Protein AF-A0A7S0YZE6-F1 (afdb_monomer_lite)

Radius of gyration: 25.8 Å; chains: 1; bounding box: 62×30×89 Å

Secondary structure (DSSP, 8-state):
-PPPP---------TTS-TT-S-TTSPP---SS--TTS--TTSHHHHHHHHHHHHHHHHHHT-S-----SS-HHHHHHHHIIIIITTSEEEEEESSHHHHHHHHHHHHTT--SEEEEEE--PPP-

Organism: NCBI:txid464990

InterPro domains:
  IPR015421 Pyridoxal phosphate-dependent transferase, major domain [G3DSA:3.40.640.10] (27-124)
  IPR015424 Pyridoxal phosphate-dependent transferase [SSF53383] (26-114)

Sequence (125 aa):
PTRPSCAFLLSSAMPALLPAGPDVDGLLEYSVVYTDRALNHMSVSFQQVMNDLSASLKRTYKADAVAIIPGSGTYGMEAIARQFATGKHTVVIRNGWFSYRWTQILEQGGIAKSCTVLQARGSPC

Structure (mmCIF, N/CA/C/O backbone):
data_AF-A0A7S0YZE6-F1
#
_entry.id   AF-A0A7S0YZE6-F1
#
loop_
_atom_site.group_PDB
_atom_site.id
_atom_site.type_symbol
_atom_site.label_atom_id
_atom_site.label_alt_id
_atom_site.label_comp_id
_atom_site.label_asym_id
_atom_site.label_entity_id
_atom_site.label_seq_id
_atom_site.pdbx_PDB_ins_code
_atom_site.Cartn_x
_atom_site.Cartn_y
_atom_site.Cartn_z
_atom_site.occupancy
_atom_site.B_iso_or_equiv
_atom_site.auth_seq_id
_atom_site.auth_comp_id
_atom_site.auth_asym_id
_atom_site.auth_atom_id
_atom_site.pdbx_PDB_model_num
ATOM 1 N N . PRO A 1 1 ? 41.828 -2.760 -55.565 1.00 38.41 1 PRO A N 1
ATOM 2 C CA . PRO A 1 1 ? 41.562 -1.352 -55.182 1.00 38.41 1 PRO A CA 1
ATOM 3 C C . PRO A 1 1 ? 40.073 -1.170 -54.861 1.00 38.41 1 PRO A C 1
ATOM 5 O O . PRO A 1 1 ? 39.212 -1.239 -55.731 1.00 38.41 1 PRO A O 1
ATOM 8 N N . THR A 1 2 ? 39.801 -1.114 -53.567 1.00 41.25 2 THR A N 1
ATOM 9 C CA . THR A 1 2 ? 38.520 -1.298 -52.880 1.00 41.25 2 THR A CA 1
ATOM 10 C C . THR A 1 2 ? 37.529 -0.151 -53.109 1.00 41.25 2 THR A C 1
ATOM 12 O O . THR A 1 2 ? 37.889 1.014 -52.960 1.00 41.25 2 THR A O 1
ATOM 15 N N . ARG A 1 3 ? 36.266 -0.487 -53.418 1.00 37.03 3 ARG A N 1
ATOM 16 C CA . ARG A 1 3 ? 35.118 0.439 -53.345 1.00 37.03 3 ARG A CA 1
ATOM 17 C C . ARG A 1 3 ? 35.010 1.004 -51.921 1.00 37.03 3 ARG A C 1
ATOM 19 O O . ARG A 1 3 ? 35.091 0.208 -50.984 1.00 37.03 3 ARG A O 1
ATOM 26 N N . PRO A 1 4 ? 34.784 2.314 -51.724 1.00 42.25 4 PRO A N 1
ATOM 27 C CA . PRO A 1 4 ? 34.469 2.820 -50.401 1.00 42.25 4 PRO A CA 1
ATOM 28 C C . PRO A 1 4 ? 33.086 2.292 -50.010 1.00 42.25 4 PRO A C 1
ATOM 30 O O . PRO A 1 4 ? 32.106 2.441 -50.742 1.00 42.25 4 PRO A O 1
ATOM 33 N N . SER A 1 5 ? 33.049 1.596 -48.878 1.00 40.38 5 SER A N 1
ATOM 34 C CA . SER A 1 5 ? 31.834 1.067 -48.275 1.00 40.38 5 SER A CA 1
ATOM 35 C C . SER A 1 5 ? 30.944 2.236 -47.862 1.00 40.38 5 SER A C 1
ATOM 37 O O . SER A 1 5 ? 31.380 3.126 -47.132 1.00 40.38 5 SER A O 1
ATOM 39 N N . CYS A 1 6 ? 29.701 2.242 -48.338 1.00 39.41 6 CYS A N 1
ATOM 40 C CA . CYS A 1 6 ? 28.658 3.172 -47.920 1.00 39.41 6 CYS A CA 1
ATOM 41 C C . CYS A 1 6 ? 28.188 2.788 -46.503 1.00 39.41 6 CYS A C 1
ATOM 43 O O . CYS A 1 6 ? 27.084 2.294 -46.310 1.00 39.41 6 CYS A O 1
ATOM 45 N N . ALA A 1 7 ? 29.073 2.932 -45.516 1.00 42.62 7 ALA A N 1
ATOM 46 C CA . ALA A 1 7 ? 28.830 2.621 -44.106 1.00 42.62 7 ALA A CA 1
ATOM 47 C C . ALA A 1 7 ? 28.745 3.900 -43.256 1.00 42.62 7 ALA A C 1
ATOM 49 O O . ALA A 1 7 ? 29.118 3.907 -42.089 1.00 42.62 7 ALA A O 1
ATOM 50 N N . PHE A 1 8 ? 28.282 5.002 -43.852 1.00 37.50 8 PHE A N 1
ATOM 51 C CA . PHE A 1 8 ? 28.223 6.315 -43.202 1.00 37.50 8 PHE A CA 1
ATOM 52 C C . PHE A 1 8 ? 26.796 6.866 -43.106 1.00 37.50 8 PHE A C 1
ATOM 54 O O . PHE A 1 8 ? 26.582 8.066 -43.230 1.00 37.50 8 PHE A O 1
ATOM 61 N N . LEU A 1 9 ? 25.797 5.999 -42.916 1.00 44.31 9 LEU A N 1
ATOM 62 C CA . LEU A 1 9 ? 24.399 6.424 -42.776 1.00 44.31 9 LEU A CA 1
ATOM 63 C C . LEU A 1 9 ? 23.641 5.626 -41.713 1.00 44.31 9 LEU A C 1
ATOM 65 O O . LEU A 1 9 ? 22.610 5.044 -42.011 1.00 44.31 9 LEU A O 1
ATOM 69 N N . LEU A 1 10 ? 24.129 5.618 -40.470 1.00 43.66 10 LEU A N 1
ATOM 70 C CA . LEU A 1 10 ? 23.309 5.263 -39.297 1.00 43.66 10 LEU A CA 1
ATOM 71 C C . LEU A 1 10 ? 23.796 5.955 -38.005 1.00 43.66 10 LEU A C 1
ATOM 73 O O . LEU A 1 10 ? 23.604 5.445 -36.912 1.00 43.66 10 LEU A O 1
ATOM 77 N N . SER A 1 11 ? 24.394 7.149 -38.107 1.00 43.16 11 SER A N 1
ATOM 78 C CA . SER A 1 11 ? 24.536 8.057 -36.954 1.00 43.16 11 SER A CA 1
ATOM 79 C C . SER A 1 11 ? 23.497 9.170 -37.054 1.00 43.16 11 SER A C 1
ATOM 81 O O . SER A 1 11 ? 23.797 10.354 -37.154 1.00 43.16 11 SER A O 1
ATOM 83 N N . SER A 1 12 ? 22.234 8.759 -37.102 1.00 45.59 12 SER A N 1
ATOM 84 C CA . SER A 1 12 ? 21.130 9.604 -36.673 1.00 45.59 12 SER A CA 1
ATOM 85 C C . SER A 1 12 ? 20.859 9.185 -35.238 1.00 45.59 12 SER A C 1
ATOM 87 O O . SER A 1 12 ? 19.956 8.388 -34.986 1.00 45.59 12 SER A O 1
ATOM 89 N N . ALA A 1 13 ? 21.677 9.664 -34.299 1.00 47.09 13 ALA A N 1
ATOM 90 C CA . ALA A 1 13 ? 21.276 9.653 -32.904 1.00 47.09 13 ALA A CA 1
ATOM 91 C C . ALA A 1 13 ? 19.931 10.381 -32.851 1.00 47.09 13 ALA A C 1
ATOM 93 O O . ALA A 1 13 ? 19.873 11.589 -33.084 1.00 47.09 13 ALA A O 1
ATOM 94 N N . MET A 1 14 ? 18.842 9.635 -32.645 1.00 44.94 14 MET A N 1
ATOM 95 C CA . MET A 1 14 ? 17.572 10.250 -32.301 1.00 44.94 14 MET A CA 1
ATOM 96 C C . MET A 1 14 ? 17.863 11.110 -31.067 1.00 44.94 14 MET A C 1
ATOM 98 O O . MET A 1 14 ? 18.259 10.538 -30.051 1.00 44.94 14 MET A O 1
ATOM 102 N N . PRO A 1 15 ? 17.731 12.450 -31.122 1.00 48.78 15 PRO A N 1
ATOM 103 C CA . PRO A 1 15 ? 18.244 13.349 -30.077 1.00 48.78 15 PRO A CA 1
ATOM 104 C C . PRO A 1 15 ? 17.528 13.226 -28.720 1.00 48.78 15 PRO A C 1
ATOM 106 O O . PRO A 1 15 ? 17.686 14.084 -27.857 1.00 48.78 15 PRO A O 1
ATOM 109 N N . ALA A 1 16 ? 16.699 12.197 -28.551 1.00 58.16 16 ALA A N 1
ATOM 110 C CA . ALA A 1 16 ? 15.732 12.044 -27.482 1.00 58.16 16 ALA A CA 1
ATOM 111 C C . ALA A 1 16 ? 15.834 10.709 -26.726 1.00 58.16 16 ALA A C 1
ATOM 113 O O . ALA A 1 16 ? 15.072 10.545 -25.784 1.00 58.16 16 ALA A O 1
ATOM 114 N N . LEU A 1 17 ? 16.725 9.782 -27.114 1.00 58.31 17 LEU A N 1
ATOM 115 C CA . LEU A 1 17 ? 16.897 8.503 -26.414 1.00 58.31 17 LEU A CA 1
ATOM 116 C C . LEU A 1 17 ? 18.240 8.449 -25.679 1.00 58.31 17 LEU A C 1
ATOM 118 O O . LEU A 1 17 ? 19.302 8.629 -26.278 1.00 58.31 17 LEU A O 1
ATOM 122 N N . LEU A 1 18 ? 18.185 8.216 -24.370 1.00 66.88 18 LEU A N 1
ATOM 123 C CA . LEU A 1 18 ? 19.342 8.071 -23.501 1.00 66.88 18 LEU A CA 1
ATOM 124 C C . LEU A 1 18 ? 20.206 6.874 -23.943 1.00 66.88 18 LEU A C 1
ATOM 126 O O . LEU A 1 18 ? 19.662 5.803 -24.207 1.00 66.88 18 LEU A O 1
ATOM 130 N N . PRO A 1 19 ? 21.551 7.008 -23.966 1.00 61.59 19 PRO A N 1
ATOM 131 C CA . PRO A 1 19 ? 22.452 5.986 -24.517 1.00 61.59 19 PRO A CA 1
ATOM 132 C C . PRO A 1 19 ? 22.361 4.601 -23.859 1.00 61.59 19 PRO A C 1
ATOM 134 O O . PRO A 1 19 ? 22.744 3.611 -24.471 1.00 61.59 19 PRO A O 1
ATOM 137 N N . ALA A 1 20 ? 21.887 4.535 -22.615 1.00 68.06 20 ALA A N 1
ATOM 138 C CA . ALA A 1 20 ? 21.635 3.301 -21.879 1.00 68.06 20 ALA A CA 1
ATOM 139 C C . ALA A 1 20 ? 20.526 3.571 -20.853 1.00 68.06 20 ALA A C 1
ATOM 141 O O . ALA A 1 20 ? 20.799 3.747 -19.666 1.00 68.06 20 ALA A O 1
ATOM 142 N N . GLY A 1 21 ? 19.286 3.726 -21.331 1.00 76.06 21 GLY A N 1
ATOM 143 C CA . GLY A 1 21 ? 18.107 3.866 -20.471 1.00 76.06 21 GLY A CA 1
ATOM 144 C C . GLY A 1 21 ? 17.978 2.724 -19.440 1.00 76.06 21 GLY A C 1
ATOM 145 O O . GLY A 1 21 ? 18.744 1.762 -19.461 1.00 76.06 21 GLY A O 1
ATOM 146 N N . PRO A 1 22 ? 17.002 2.794 -18.523 1.00 86.50 22 PRO A N 1
ATOM 147 C CA . PRO A 1 22 ? 16.861 1.852 -17.410 1.00 86.50 22 PRO A CA 1
ATOM 148 C C . PRO A 1 22 ? 16.553 0.403 -17.830 1.00 86.50 22 PRO A C 1
ATOM 150 O O . PRO A 1 22 ? 16.601 -0.480 -16.979 1.00 86.50 22 PRO A O 1
ATOM 153 N N . ASP A 1 23 ? 16.242 0.155 -19.105 1.00 88.81 23 ASP A N 1
ATOM 154 C CA . ASP A 1 23 ? 15.994 -1.173 -19.670 1.00 88.81 23 ASP A CA 1
ATOM 155 C C . ASP A 1 23 ? 16.846 -1.371 -20.934 1.00 88.81 23 ASP A C 1
ATOM 157 O O . ASP A 1 23 ? 16.417 -1.069 -22.045 1.00 88.81 23 ASP A O 1
ATOM 161 N N . VAL A 1 24 ? 18.097 -1.809 -20.751 1.00 85.50 24 VAL A N 1
ATOM 162 C CA . VAL A 1 24 ? 19.116 -1.870 -21.822 1.00 85.50 24 VAL A CA 1
ATOM 163 C C . VAL A 1 24 ? 18.732 -2.845 -22.938 1.00 85.50 24 VAL A C 1
ATOM 165 O O . VAL A 1 24 ? 18.951 -2.549 -24.110 1.00 85.50 24 VAL A O 1
ATOM 168 N N . ASP A 1 25 ? 18.119 -3.970 -22.573 1.00 86.38 25 ASP A N 1
ATOM 169 C CA . ASP A 1 25 ? 17.642 -4.999 -23.507 1.00 86.38 25 ASP A CA 1
ATOM 170 C C . ASP A 1 25 ? 16.135 -4.848 -23.816 1.00 86.38 25 ASP A C 1
ATOM 172 O O . ASP A 1 25 ? 15.507 -5.742 -24.390 1.00 86.38 25 ASP A O 1
ATOM 176 N N . GLY A 1 26 ? 15.538 -3.729 -23.392 1.00 86.31 26 GLY A N 1
ATOM 177 C CA . GLY A 1 26 ? 14.115 -3.438 -23.518 1.00 86.31 26 GLY A CA 1
ATOM 178 C C . GLY A 1 26 ? 13.697 -2.956 -24.908 1.00 86.31 26 GLY A C 1
ATOM 179 O O . GLY A 1 26 ? 14.505 -2.679 -25.795 1.00 86.31 26 GLY A O 1
ATOM 180 N N . LEU A 1 27 ? 12.384 -2.832 -25.101 1.00 89.38 27 LEU A N 1
ATOM 181 C CA . LEU A 1 27 ? 11.822 -2.207 -26.300 1.00 89.38 27 LEU A CA 1
ATOM 182 C C . LEU A 1 27 ? 12.032 -0.686 -26.267 1.00 89.38 27 LEU A C 1
ATOM 184 O O . LEU A 1 27 ? 12.115 -0.084 -25.197 1.00 89.38 27 LEU A O 1
ATOM 188 N N . LEU A 1 28 ? 12.047 -0.050 -27.445 1.00 88.56 28 LEU A N 1
ATOM 189 C CA . LEU A 1 28 ? 12.031 1.411 -27.531 1.00 88.56 28 LEU A CA 1
ATOM 190 C C . LEU A 1 28 ? 10.767 1.973 -26.870 1.00 88.56 28 LEU A C 1
ATOM 192 O O . LEU A 1 28 ? 9.650 1.531 -27.151 1.00 88.56 28 LEU A O 1
ATOM 196 N N . GLU A 1 29 ? 10.955 2.975 -26.017 1.00 89.56 29 GLU A N 1
ATOM 197 C CA . GLU A 1 29 ? 9.883 3.526 -25.200 1.00 89.56 29 GLU A CA 1
ATOM 198 C C . GLU A 1 29 ? 9.048 4.550 -25.983 1.00 89.56 29 GLU A C 1
ATOM 200 O O . GLU A 1 29 ? 9.439 5.704 -26.149 1.00 89.56 29 GLU A O 1
ATOM 205 N N . TYR A 1 30 ? 7.879 4.111 -26.453 1.00 89.12 30 TYR A N 1
ATOM 206 C CA . TYR A 1 30 ? 6.861 4.948 -27.104 1.00 89.12 30 TYR A CA 1
ATOM 207 C C . TYR A 1 30 ? 5.506 4.894 -26.379 1.00 89.12 30 TYR A C 1
ATOM 209 O O . TYR A 1 30 ? 4.479 5.269 -26.952 1.00 89.12 30 TYR A O 1
ATOM 217 N N . SER A 1 31 ? 5.459 4.388 -25.140 1.00 92.19 31 SER A N 1
ATOM 218 C CA . SER A 1 31 ? 4.218 4.395 -24.367 1.00 92.19 31 SER A CA 1
ATOM 219 C C . SER A 1 31 ? 3.840 5.810 -23.929 1.00 92.19 31 SER A C 1
ATOM 221 O O . SER A 1 31 ? 4.654 6.727 -23.877 1.00 92.19 31 SER A O 1
ATOM 223 N N . VAL A 1 32 ? 2.568 5.981 -23.569 1.00 94.88 32 VAL A N 1
ATOM 224 C CA . VAL A 1 32 ? 2.043 7.251 -23.042 1.00 94.88 32 VAL A CA 1
ATOM 225 C C . VAL A 1 32 ? 2.299 7.434 -21.542 1.00 94.88 32 VAL A C 1
ATOM 227 O O . VAL A 1 32 ? 1.955 8.473 -20.986 1.00 94.88 32 VAL A O 1
ATOM 230 N N . VAL A 1 33 ? 2.839 6.411 -20.869 1.00 94.75 33 VAL A N 1
ATOM 231 C CA . VAL A 1 33 ? 2.971 6.367 -19.402 1.00 94.75 33 VAL A CA 1
ATOM 232 C C . VAL A 1 33 ? 4.406 6.649 -18.960 1.00 94.75 33 VAL A C 1
ATOM 234 O O . VAL A 1 33 ? 4.610 7.241 -17.901 1.00 94.75 33 VAL A O 1
ATOM 237 N N . TYR A 1 34 ? 5.394 6.249 -19.764 1.00 93.38 34 TYR A N 1
ATOM 238 C CA . TYR A 1 34 ? 6.810 6.383 -19.437 1.00 93.38 34 TYR A CA 1
ATOM 239 C C . TYR A 1 34 ? 7.585 7.141 -20.505 1.00 93.38 34 TYR A C 1
ATOM 241 O O . TYR A 1 34 ? 7.136 7.356 -21.624 1.00 93.38 34 TYR A O 1
ATOM 249 N N . THR A 1 35 ? 8.790 7.534 -20.112 1.00 91.19 35 THR A N 1
ATOM 250 C CA . THR A 1 35 ? 9.857 7.956 -21.016 1.00 91.19 35 THR A CA 1
ATOM 251 C C . THR A 1 35 ? 11.048 7.039 -20.770 1.00 91.19 35 THR A C 1
ATOM 253 O O . 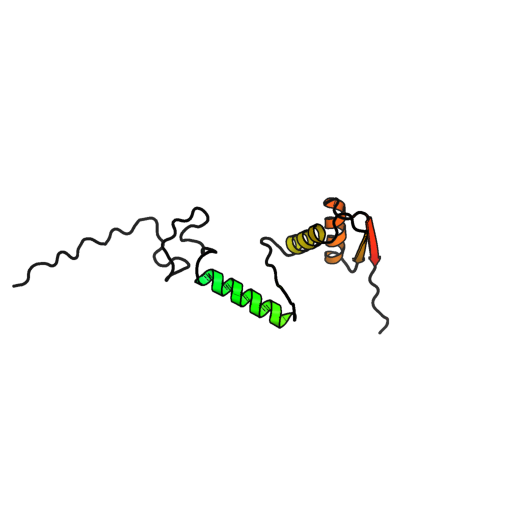THR A 1 35 ? 11.080 6.318 -19.771 1.00 91.19 35 THR A O 1
ATOM 256 N N . ASP A 1 36 ? 12.068 7.134 -21.611 1.00 88.50 36 ASP A N 1
ATOM 257 C CA . ASP A 1 36 ? 13.353 6.434 -21.493 1.00 88.50 36 ASP A CA 1
ATOM 258 C C . ASP A 1 36 ? 14.146 6.710 -20.193 1.00 88.50 36 ASP A C 1
ATOM 260 O O . ASP A 1 36 ? 15.250 6.199 -20.016 1.00 88.50 36 ASP A O 1
ATOM 264 N N . ARG A 1 37 ? 13.604 7.513 -19.270 1.00 90.69 37 ARG A N 1
ATOM 265 C CA . ARG A 1 37 ? 14.156 7.781 -17.933 1.00 90.69 37 ARG A CA 1
ATOM 266 C C . ARG A 1 37 ? 13.610 6.875 -16.833 1.00 90.69 37 ARG A C 1
ATOM 268 O O . ARG A 1 37 ? 14.138 6.906 -15.723 1.00 90.69 37 ARG A O 1
ATOM 275 N N . ALA A 1 38 ? 12.549 6.115 -17.093 1.00 92.56 38 ALA A N 1
ATOM 276 C CA . ALA A 1 38 ? 11.898 5.266 -16.100 1.00 92.56 38 ALA A CA 1
ATOM 277 C C . ALA A 1 38 ? 11.674 3.854 -16.644 1.00 92.56 38 ALA A C 1
ATOM 279 O O . ALA A 1 38 ? 11.396 3.670 -17.824 1.00 92.56 38 ALA A O 1
ATOM 280 N N . LEU A 1 39 ? 11.792 2.854 -15.770 1.00 94.06 39 LEU A N 1
ATOM 281 C CA . LEU A 1 39 ? 11.531 1.470 -16.141 1.00 94.06 39 LEU A CA 1
ATOM 282 C C . LEU A 1 39 ? 10.025 1.269 -16.352 1.00 94.06 39 LEU A C 1
ATOM 284 O O . LEU A 1 39 ? 9.226 1.518 -15.445 1.00 94.06 39 LEU A O 1
ATOM 288 N N . ASN A 1 40 ? 9.645 0.819 -17.544 1.00 95.25 40 ASN A N 1
ATOM 289 C CA . ASN A 1 40 ? 8.251 0.602 -17.903 1.00 95.25 40 ASN A CA 1
ATOM 290 C C . ASN A 1 40 ? 7.670 -0.599 -17.146 1.00 95.25 40 ASN A C 1
ATOM 292 O O . ASN A 1 40 ? 8.245 -1.685 -17.177 1.00 95.25 40 ASN A O 1
ATOM 296 N N . HIS A 1 41 ? 6.500 -0.443 -16.514 1.00 95.75 41 HIS A N 1
ATOM 297 C CA . HIS A 1 41 ? 5.884 -1.536 -15.751 1.00 95.75 41 HIS A CA 1
ATOM 298 C C . HIS A 1 41 ? 5.461 -2.743 -16.601 1.00 95.75 41 HIS A C 1
ATOM 300 O O . HIS A 1 41 ? 5.209 -3.820 -16.063 1.00 95.75 41 HIS A O 1
ATOM 306 N N . MET A 1 42 ? 5.360 -2.569 -17.919 1.00 95.56 42 MET A N 1
ATOM 307 C CA . MET A 1 42 ? 5.066 -3.648 -18.858 1.00 95.56 42 MET A CA 1
ATOM 308 C C . MET A 1 42 ? 6.324 -4.403 -19.303 1.00 95.56 42 MET A C 1
ATOM 310 O O . MET A 1 42 ? 6.196 -5.460 -19.920 1.00 95.56 42 MET A O 1
ATOM 314 N N . SER A 1 43 ? 7.531 -3.903 -19.016 1.00 95.69 43 SER A N 1
ATOM 315 C CA . SER A 1 43 ? 8.758 -4.552 -19.475 1.00 95.69 43 SER A CA 1
ATOM 316 C C . SER A 1 43 ? 9.047 -5.848 -18.721 1.00 95.69 43 SER A C 1
ATOM 318 O O . SER A 1 43 ? 8.628 -6.032 -17.574 1.00 95.69 43 SER A O 1
ATOM 320 N N . VAL A 1 44 ? 9.767 -6.769 -19.367 1.00 95.75 44 VAL A N 1
ATOM 321 C CA . VAL A 1 44 ? 10.144 -8.059 -18.761 1.00 95.75 44 VAL A CA 1
ATOM 322 C C . VAL A 1 44 ? 10.966 -7.830 -17.491 1.00 95.75 44 VAL A C 1
ATOM 324 O O . VAL A 1 44 ? 10.721 -8.475 -16.472 1.00 95.75 44 VAL A O 1
ATOM 327 N N . SER A 1 45 ? 11.871 -6.850 -17.526 1.00 95.44 45 SER A N 1
ATOM 328 C CA . SER A 1 45 ? 12.696 -6.436 -16.393 1.00 95.44 45 SER A CA 1
ATOM 329 C C . SER A 1 45 ? 11.842 -6.018 -15.186 1.00 95.44 45 SER A C 1
ATOM 331 O O . SER A 1 45 ? 12.059 -6.511 -14.078 1.00 95.44 45 SER A O 1
ATOM 333 N N . PHE A 1 46 ? 10.813 -5.179 -15.374 1.00 96.75 46 PHE A N 1
ATOM 334 C CA . PHE A 1 46 ? 9.925 -4.785 -14.270 1.00 96.75 46 PHE A CA 1
ATOM 335 C C . PHE A 1 46 ? 9.044 -5.936 -13.775 1.00 96.75 46 PHE A C 1
ATOM 337 O O . PHE A 1 46 ? 8.861 -6.104 -12.567 1.00 96.75 46 PHE A O 1
ATOM 344 N N . GLN A 1 47 ? 8.510 -6.749 -14.691 1.00 97.50 47 GLN A N 1
ATOM 345 C CA . GLN A 1 47 ? 7.713 -7.923 -14.330 1.00 97.50 47 GLN A CA 1
ATOM 346 C C . GLN A 1 47 ? 8.508 -8.871 -13.425 1.00 97.50 47 GLN A C 1
ATOM 348 O O . GLN A 1 47 ? 7.983 -9.335 -12.411 1.00 97.50 47 GLN A O 1
ATOM 353 N N . GLN A 1 48 ? 9.787 -9.103 -13.739 1.00 97.75 48 GLN A N 1
ATOM 354 C CA . GLN A 1 48 ? 10.670 -9.924 -12.915 1.00 97.75 48 GLN A CA 1
ATOM 355 C C . GLN A 1 48 ? 10.858 -9.326 -11.514 1.00 97.75 48 GLN A C 1
ATOM 357 O O . GLN A 1 48 ? 10.664 -10.034 -10.527 1.00 97.75 48 GLN A O 1
ATOM 362 N N . VAL A 1 49 ? 11.116 -8.015 -11.408 1.00 97.75 49 VAL A N 1
ATOM 363 C CA . VAL A 1 49 ? 11.221 -7.316 -10.112 1.00 97.75 49 VAL A CA 1
ATOM 364 C C . VAL A 1 49 ? 9.964 -7.521 -9.259 1.00 97.75 49 VAL A C 1
ATOM 366 O O . VAL A 1 49 ? 10.058 -7.846 -8.073 1.00 97.75 49 VAL A O 1
ATOM 369 N N . MET A 1 50 ? 8.775 -7.370 -9.847 1.00 98.25 50 MET A N 1
ATOM 370 C CA . MET A 1 50 ? 7.512 -7.526 -9.119 1.00 98.25 50 MET A CA 1
ATOM 371 C C . MET A 1 50 ? 7.237 -8.979 -8.714 1.00 98.25 50 MET A C 1
ATOM 373 O O . MET A 1 50 ? 6.746 -9.227 -7.606 1.00 98.25 50 MET A O 1
ATOM 377 N N . ASN A 1 51 ? 7.583 -9.944 -9.570 1.00 98.31 51 ASN A N 1
ATOM 378 C CA . ASN A 1 51 ? 7.473 -11.372 -9.266 1.00 98.31 51 ASN A CA 1
ATOM 379 C C . ASN A 1 51 ? 8.406 -11.778 -8.117 1.00 98.31 51 ASN A C 1
ATOM 381 O O . ASN A 1 51 ? 7.968 -12.454 -7.181 1.00 98.31 51 ASN A O 1
ATOM 385 N N . ASP A 1 52 ? 9.655 -11.310 -8.136 1.00 98.44 52 ASP A N 1
ATOM 386 C CA . ASP A 1 52 ? 10.645 -11.598 -7.097 1.00 98.44 52 ASP A CA 1
ATOM 387 C C . ASP A 1 52 ? 10.265 -10.967 -5.756 1.00 98.44 52 ASP A C 1
ATOM 389 O O . ASP A 1 52 ? 10.379 -11.611 -4.705 1.00 98.44 52 ASP A O 1
ATOM 393 N N . LEU A 1 53 ? 9.737 -9.739 -5.779 1.00 98.31 53 LEU A N 1
ATOM 394 C CA . LEU A 1 53 ? 9.223 -9.068 -4.588 1.00 98.31 53 LEU A CA 1
ATOM 395 C C . LEU A 1 53 ? 8.020 -9.820 -3.998 1.00 98.31 53 LEU A C 1
ATOM 397 O O . LEU A 1 53 ? 7.981 -10.071 -2.792 1.00 98.31 53 LEU A O 1
ATOM 401 N N . SER A 1 54 ? 7.076 -10.251 -4.842 1.00 98.31 54 SER A N 1
ATOM 402 C CA . SER A 1 54 ? 5.926 -11.068 -4.435 1.00 98.31 54 SER A CA 1
ATOM 403 C C . SER A 1 54 ? 6.362 -12.394 -3.806 1.00 98.31 54 SER A C 1
ATOM 405 O O . SER A 1 54 ? 5.906 -12.747 -2.715 1.00 98.31 54 SER A O 1
ATOM 407 N N . ALA A 1 55 ? 7.279 -13.123 -4.447 1.00 98.56 55 ALA A N 1
ATOM 408 C CA . ALA A 1 55 ? 7.790 -14.393 -3.938 1.00 98.56 55 ALA A CA 1
ATOM 409 C C . ALA A 1 55 ? 8.529 -14.222 -2.602 1.00 98.56 55 ALA A C 1
ATOM 411 O O . ALA A 1 55 ? 8.299 -14.985 -1.658 1.00 98.56 55 ALA A O 1
ATOM 412 N N . SER A 1 56 ? 9.383 -13.203 -2.505 1.00 98.62 56 SER A N 1
ATOM 413 C CA . SER A 1 56 ? 10.187 -12.935 -1.312 1.00 98.62 56 SER A CA 1
ATOM 414 C C . SER A 1 56 ? 9.323 -12.520 -0.123 1.00 98.62 56 SER A C 1
ATOM 416 O O . SER A 1 56 ? 9.475 -13.080 0.961 1.00 98.62 56 SER A O 1
ATOM 418 N N . LEU A 1 57 ? 8.369 -11.602 -0.313 1.00 98.50 57 LEU A N 1
ATOM 419 C CA . LEU A 1 57 ? 7.478 -11.148 0.759 1.00 98.50 57 LEU A CA 1
ATOM 420 C C . LEU A 1 57 ? 6.541 -12.262 1.243 1.00 98.50 57 LEU A C 1
ATOM 422 O O . LEU A 1 57 ? 6.414 -12.454 2.454 1.00 98.50 57 LEU A O 1
ATOM 426 N N . LYS A 1 58 ? 5.950 -13.047 0.329 1.00 98.69 58 LYS A N 1
ATOM 427 C CA . LYS A 1 58 ? 5.128 -14.211 0.707 1.00 98.69 58 LYS A CA 1
ATOM 428 C C . LYS A 1 58 ? 5.920 -15.207 1.548 1.00 98.69 58 LYS A C 1
ATOM 430 O O . LYS A 1 58 ? 5.425 -15.660 2.576 1.00 98.69 58 LYS A O 1
ATOM 435 N N . ARG A 1 59 ? 7.167 -15.507 1.161 1.00 98.56 59 ARG A N 1
ATOM 436 C CA . ARG A 1 59 ? 8.042 -16.426 1.905 1.00 98.56 59 ARG A CA 1
ATOM 437 C C . ARG A 1 59 ? 8.394 -15.888 3.293 1.00 98.56 59 ARG A C 1
ATOM 439 O O . ARG A 1 59 ? 8.239 -16.611 4.272 1.00 98.56 59 ARG A O 1
ATOM 446 N N . THR A 1 60 ? 8.843 -14.636 3.378 1.00 98.56 60 THR A N 1
ATOM 447 C CA . THR A 1 60 ? 9.290 -14.011 4.635 1.00 98.56 60 THR A CA 1
ATOM 448 C C . THR A 1 60 ? 8.168 -13.928 5.666 1.00 98.56 60 THR A C 1
ATOM 450 O O . THR A 1 60 ? 8.384 -14.245 6.833 1.00 98.56 60 THR A O 1
ATOM 453 N N . TYR A 1 61 ? 6.962 -13.546 5.240 1.00 98.31 61 TYR A N 1
ATOM 454 C CA . TYR A 1 61 ? 5.819 -13.367 6.139 1.00 98.31 61 TYR A CA 1
ATOM 455 C C . TYR A 1 61 ? 4.886 -14.581 6.212 1.00 98.31 61 TYR A C 1
ATOM 457 O O . TYR A 1 61 ? 3.885 -14.521 6.921 1.00 98.31 61 TYR A O 1
ATOM 465 N N . LYS A 1 62 ? 5.200 -15.676 5.502 1.00 98.38 62 LYS A N 1
ATOM 466 C CA . LYS A 1 62 ? 4.321 -16.850 5.338 1.00 98.38 62 LYS A CA 1
ATOM 467 C C . LYS A 1 62 ? 2.897 -16.452 4.914 1.00 98.38 62 LYS A C 1
ATOM 469 O O . LYS A 1 62 ? 1.921 -16.971 5.444 1.00 98.38 62 LYS A O 1
ATOM 474 N N . ALA A 1 63 ? 2.794 -15.492 3.998 1.00 98.06 63 ALA A N 1
ATOM 475 C CA . ALA A 1 63 ? 1.526 -14.936 3.538 1.00 98.06 63 ALA A CA 1
ATOM 476 C C . ALA A 1 63 ? 1.036 -15.632 2.261 1.00 98.06 63 ALA A C 1
ATOM 478 O O . ALA A 1 63 ? 1.839 -15.960 1.386 1.00 98.06 63 ALA A O 1
ATOM 479 N N . ASP A 1 64 ? -0.284 -15.775 2.118 1.00 98.12 64 ASP A N 1
ATOM 480 C CA . ASP A 1 64 ? -0.906 -16.342 0.911 1.00 98.12 64 ASP A CA 1
ATOM 481 C C . ASP A 1 64 ? -0.786 -15.401 -0.300 1.00 98.12 64 ASP A C 1
ATOM 483 O O . ASP A 1 64 ? -0.580 -15.834 -1.436 1.00 98.12 64 ASP A O 1
ATOM 487 N N . ALA A 1 65 ? -0.881 -14.090 -0.059 1.00 97.81 65 ALA A N 1
ATOM 488 C CA . ALA A 1 65 ? -0.858 -13.054 -1.086 1.00 97.81 65 ALA A CA 1
ATOM 489 C C . ALA A 1 65 ? -0.158 -11.776 -0.604 1.00 97.81 65 ALA A C 1
ATOM 491 O O . ALA A 1 65 ? -0.034 -11.524 0.595 1.00 97.81 65 ALA A O 1
ATOM 492 N N . VAL A 1 66 ? 0.287 -10.960 -1.563 1.00 98.00 66 VAL A N 1
ATOM 493 C CA . VAL A 1 66 ? 0.947 -9.667 -1.336 1.00 98.00 66 VAL A CA 1
ATOM 494 C C . VAL A 1 66 ? 0.370 -8.642 -2.304 1.00 98.00 66 VAL A C 1
ATOM 496 O O . VAL A 1 66 ? 0.164 -8.944 -3.478 1.00 98.00 66 VAL A O 1
ATOM 499 N N . ALA A 1 67 ? 0.150 -7.42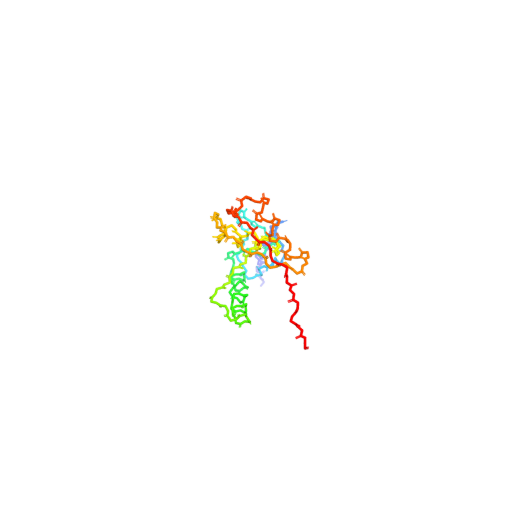4 -1.812 1.00 97.25 67 ALA A N 1
ATOM 500 C CA . ALA A 1 67 ? -0.227 -6.269 -2.614 1.00 97.25 67 ALA A CA 1
ATOM 501 C C . ALA A 1 67 ? 0.747 -5.115 -2.351 1.00 97.25 67 ALA A C 1
ATOM 503 O O . ALA A 1 67 ? 1.136 -4.872 -1.208 1.00 97.25 67 ALA A O 1
ATOM 504 N N . ILE A 1 68 ? 1.123 -4.398 -3.410 1.00 97.25 68 ILE A N 1
ATOM 505 C CA . ILE A 1 68 ? 1.973 -3.207 -3.343 1.00 97.25 68 ILE A CA 1
ATOM 506 C C . ILE A 1 68 ? 1.106 -2.010 -3.709 1.00 97.25 68 ILE A C 1
ATOM 508 O O . ILE A 1 68 ? 0.540 -1.959 -4.798 1.00 97.25 68 ILE A O 1
ATOM 512 N N . ILE A 1 69 ? 0.989 -1.063 -2.781 1.00 97.44 69 ILE A N 1
ATOM 513 C CA . ILE A 1 69 ? 0.168 0.138 -2.942 1.00 97.44 69 ILE A CA 1
ATOM 514 C C . ILE A 1 69 ? 1.117 1.329 -3.084 1.00 97.44 69 ILE A C 1
ATOM 516 O O . ILE A 1 69 ? 1.829 1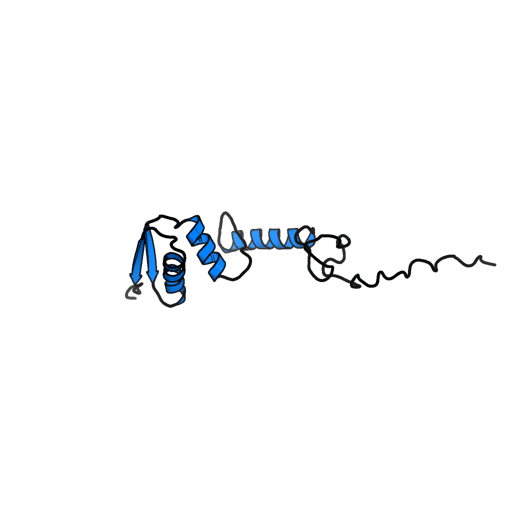.640 -2.124 1.00 97.44 69 ILE A O 1
ATOM 520 N N . PRO A 1 70 ? 1.158 1.989 -4.256 1.00 96.94 70 PRO A N 1
ATOM 521 C CA . PRO A 1 70 ? 1.986 3.171 -4.453 1.00 96.94 70 PRO A CA 1
ATOM 522 C C . PRO A 1 70 ? 1.637 4.271 -3.445 1.00 96.94 70 PRO A C 1
ATOM 524 O O . PRO A 1 70 ? 0.463 4.548 -3.204 1.00 96.94 70 PRO A O 1
ATOM 527 N N . GLY A 1 71 ? 2.655 4.902 -2.857 1.00 96.56 71 GLY A N 1
ATOM 528 C CA . GLY A 1 71 ? 2.499 5.932 -1.832 1.00 96.56 71 GLY A CA 1
ATOM 529 C C . GLY A 1 71 ? 3.364 5.649 -0.608 1.00 96.56 71 GLY A C 1
ATOM 530 O O . GLY A 1 71 ? 4.576 5.500 -0.721 1.00 96.56 71 GLY A O 1
ATOM 531 N N . SER A 1 72 ? 2.748 5.591 0.573 1.00 96.56 72 SER A N 1
ATOM 532 C CA . SER A 1 72 ? 3.439 5.313 1.840 1.00 96.56 72 SER A CA 1
ATOM 533 C C . SER A 1 72 ? 2.711 4.245 2.656 1.00 96.56 72 SER A C 1
ATOM 535 O O . SER A 1 72 ? 1.585 3.866 2.334 1.00 96.56 72 SER A O 1
ATOM 537 N N . GLY A 1 73 ? 3.294 3.820 3.782 1.00 96.12 73 GLY A N 1
ATOM 538 C CA . GLY A 1 73 ? 2.628 2.897 4.709 1.00 96.12 73 GLY A CA 1
ATOM 539 C C . GLY A 1 73 ? 1.239 3.371 5.166 1.00 96.12 73 GLY A C 1
ATOM 540 O O . GLY A 1 73 ? 0.348 2.548 5.355 1.00 96.12 73 GLY A O 1
ATOM 541 N N . THR A 1 74 ? 1.004 4.690 5.246 1.00 96.44 74 THR A N 1
ATOM 542 C CA . THR A 1 74 ? -0.327 5.243 5.575 1.00 96.44 74 THR A CA 1
ATOM 543 C C . THR A 1 74 ? -1.369 4.891 4.507 1.00 96.44 74 THR A C 1
ATOM 545 O O . THR A 1 74 ? -2.515 4.617 4.847 1.00 96.44 74 THR A O 1
ATOM 548 N N . TYR A 1 75 ? -0.984 4.842 3.228 1.00 98.06 75 TYR A N 1
ATOM 549 C CA . TYR A 1 75 ? -1.912 4.499 2.144 1.00 98.06 75 TYR A CA 1
ATOM 550 C C . TYR A 1 75 ? -2.289 3.019 2.206 1.00 98.06 75 TYR A C 1
ATOM 552 O O . TYR A 1 75 ? -3.443 2.670 1.979 1.00 98.06 75 TYR A O 1
ATOM 560 N N . GLY A 1 76 ? -1.346 2.158 2.604 1.00 98.06 76 GLY A N 1
ATOM 561 C CA . GLY A 1 76 ? -1.640 0.757 2.904 1.00 98.06 76 GLY A CA 1
ATOM 562 C C . GLY A 1 76 ? -2.656 0.604 4.040 1.00 98.06 76 GLY A C 1
ATOM 563 O O . GLY A 1 76 ? -3.612 -0.157 3.910 1.00 98.06 76 GLY A O 1
ATOM 564 N N . MET A 1 77 ? -2.501 1.373 5.124 1.00 98.19 77 MET A N 1
ATOM 565 C CA . MET A 1 77 ? -3.469 1.380 6.230 1.00 98.19 77 MET A CA 1
ATOM 566 C C . MET A 1 77 ? -4.865 1.808 5.758 1.00 98.19 77 MET A C 1
ATOM 568 O O . MET A 1 77 ? -5.853 1.146 6.073 1.00 98.19 77 MET A O 1
ATOM 572 N N . GLU A 1 78 ? -4.960 2.886 4.978 1.00 98.31 78 GLU A N 1
ATOM 573 C CA . GLU A 1 78 ? -6.247 3.371 4.475 1.00 98.31 78 GLU A CA 1
ATOM 574 C C . GLU A 1 78 ? -6.890 2.415 3.464 1.00 98.31 78 GLU A C 1
ATOM 576 O O . GLU A 1 78 ? -8.098 2.190 3.533 1.00 98.31 78 GLU A O 1
ATOM 581 N N . ALA A 1 79 ? -6.109 1.784 2.584 1.00 98.38 79 ALA A N 1
ATOM 582 C CA . ALA A 1 79 ? -6.623 0.768 1.669 1.00 98.38 79 ALA A CA 1
ATOM 583 C C . ALA A 1 79 ? -7.249 -0.413 2.425 1.00 98.38 79 ALA A C 1
ATOM 585 O O . ALA A 1 79 ? -8.359 -0.832 2.101 1.00 98.38 79 ALA A O 1
ATOM 586 N N . ILE A 1 80 ? -6.590 -0.899 3.485 1.00 97.81 80 ILE A N 1
ATOM 587 C CA . ILE A 1 80 ? -7.135 -1.949 4.362 1.00 97.81 80 ILE A CA 1
ATOM 588 C C . ILE A 1 80 ? -8.423 -1.467 5.040 1.00 97.81 80 ILE A C 1
ATOM 590 O O . ILE A 1 80 ? -9.423 -2.187 5.051 1.00 97.81 80 ILE A O 1
ATOM 594 N N . ALA A 1 81 ? -8.427 -0.244 5.579 1.00 98.19 81 ALA A N 1
ATOM 595 C CA . ALA A 1 81 ? -9.606 0.322 6.224 1.00 98.19 81 ALA A CA 1
ATOM 596 C C . ALA A 1 81 ? -10.797 0.394 5.255 1.00 98.19 81 ALA A C 1
ATOM 598 O O . ALA A 1 81 ? -11.879 -0.098 5.569 1.00 98.19 81 ALA A O 1
ATOM 599 N N . ARG A 1 82 ? -10.606 0.937 4.051 1.00 98.19 82 ARG A N 1
ATOM 600 C CA . ARG A 1 82 ? -11.678 1.056 3.051 1.00 98.19 82 ARG A CA 1
ATOM 601 C C . ARG A 1 82 ? -12.163 -0.302 2.549 1.00 98.19 82 ARG A C 1
ATOM 603 O O . ARG A 1 82 ? -13.365 -0.473 2.357 1.00 98.19 82 ARG A O 1
ATOM 610 N N . GLN A 1 83 ? -11.265 -1.272 2.392 1.00 98.19 83 GLN A N 1
ATOM 611 C CA . GLN A 1 83 ? -11.630 -2.600 1.907 1.00 98.19 83 GLN A CA 1
ATOM 612 C C . GLN A 1 83 ? -12.433 -3.407 2.937 1.00 98.19 83 GLN A C 1
ATOM 614 O O . GLN A 1 83 ? -13.384 -4.092 2.568 1.00 98.19 83 GLN A O 1
ATOM 619 N N . PHE A 1 84 ? -12.065 -3.341 4.222 1.00 97.75 84 PHE A N 1
ATOM 620 C CA . PHE A 1 84 ? -12.594 -4.270 5.231 1.00 97.75 84 PHE A CA 1
ATOM 621 C C . PHE A 1 84 ? -13.448 -3.620 6.323 1.00 97.75 84 PHE A C 1
ATOM 623 O O . PHE A 1 84 ? -14.308 -4.290 6.893 1.00 97.75 84 PHE A O 1
ATOM 630 N N . ALA A 1 85 ? -13.242 -2.338 6.629 1.00 98.00 85 ALA A N 1
ATOM 631 C CA . ALA A 1 85 ? -13.917 -1.663 7.738 1.00 98.00 85 ALA A CA 1
ATOM 632 C C . ALA A 1 85 ? -15.140 -0.835 7.318 1.00 98.00 85 ALA A C 1
ATOM 634 O O . ALA A 1 85 ? -15.883 -0.386 8.194 1.00 98.00 85 ALA A O 1
ATOM 635 N N . THR A 1 86 ? -15.382 -0.647 6.016 1.00 98.38 86 THR A N 1
ATOM 636 C CA . THR A 1 86 ? -16.494 0.178 5.521 1.00 98.38 86 THR A CA 1
ATOM 637 C C . THR A 1 86 ? -17.843 -0.297 6.075 1.00 98.38 86 THR A C 1
ATOM 639 O O . THR A 1 86 ? -18.257 -1.439 5.863 1.00 98.38 86 THR A O 1
ATOM 642 N N . GLY A 1 87 ? -18.524 0.574 6.825 1.00 97.81 87 GLY A N 1
ATOM 643 C CA . GLY A 1 87 ? -19.809 0.286 7.471 1.00 97.81 87 GLY A CA 1
ATOM 644 C C . GLY A 1 87 ? -19.750 -0.768 8.586 1.00 97.81 87 GLY A C 1
ATOM 645 O O . GLY A 1 87 ? -20.794 -1.266 9.014 1.00 97.81 87 GLY A O 1
ATOM 646 N N . LYS A 1 88 ? -18.556 -1.136 9.069 1.00 98.19 88 LYS A N 1
ATOM 647 C CA . LYS A 1 88 ? -18.362 -2.136 10.131 1.00 98.19 88 LYS A CA 1
ATOM 648 C C . LYS A 1 88 ? -18.119 -1.487 11.490 1.00 98.19 88 LYS A C 1
ATOM 650 O O . LYS A 1 88 ? -17.724 -0.329 11.587 1.00 98.19 88 LYS A O 1
ATOM 655 N N . HIS A 1 89 ? -18.356 -2.256 12.546 1.00 97.94 89 HIS A N 1
ATOM 656 C CA . HIS A 1 89 ? -17.933 -1.908 13.898 1.00 97.94 89 HIS A CA 1
ATOM 657 C C . HIS A 1 89 ? -16.481 -2.370 14.083 1.00 97.94 89 HIS A C 1
ATOM 659 O O . HIS A 1 89 ? -16.196 -3.555 13.918 1.00 97.94 89 HIS A O 1
ATOM 665 N N . THR A 1 90 ? -15.564 -1.453 14.386 1.00 97.94 90 THR A N 1
ATOM 666 C CA . THR A 1 90 ? -14.127 -1.737 14.506 1.00 97.94 90 THR A CA 1
ATOM 667 C C . THR A 1 90 ? -13.630 -1.541 15.929 1.00 97.94 90 THR A C 1
ATOM 669 O O . THR A 1 90 ? -14.112 -0.671 16.653 1.00 97.94 90 THR A O 1
ATOM 672 N N . VAL A 1 91 ? -12.607 -2.307 16.309 1.00 97.69 91 VAL A N 1
ATOM 673 C CA . VAL A 1 91 ? -11.853 -2.099 17.549 1.00 97.69 91 VAL A CA 1
ATOM 674 C C . VAL A 1 91 ? -10.416 -1.736 17.193 1.00 97.69 91 VAL A C 1
ATOM 676 O O . VAL A 1 91 ? -9.779 -2.438 16.412 1.00 97.69 91 VAL A O 1
ATOM 679 N N . VAL A 1 92 ? -9.896 -0.652 17.769 1.00 97.50 92 VAL A N 1
ATOM 680 C CA . VAL A 1 92 ? -8.497 -0.231 17.622 1.00 97.50 92 VAL A CA 1
ATOM 681 C C . VAL A 1 92 ? -7.769 -0.429 18.944 1.00 97.50 92 VAL A C 1
ATOM 683 O O . VAL A 1 92 ? -8.130 0.170 19.959 1.00 97.50 92 VAL A O 1
ATOM 686 N N . ILE A 1 93 ? -6.707 -1.235 18.918 1.00 96.75 93 ILE A N 1
ATOM 687 C CA . ILE A 1 93 ? -5.791 -1.397 20.049 1.00 96.75 93 ILE A CA 1
ATOM 688 C C . ILE A 1 93 ? -4.736 -0.289 19.988 1.00 96.75 93 ILE A C 1
ATOM 690 O O . ILE A 1 93 ? -3.927 -0.236 19.061 1.00 96.75 93 ILE A O 1
ATOM 694 N N . ARG A 1 94 ? -4.757 0.623 20.962 1.00 95.62 94 ARG A N 1
ATOM 695 C CA . ARG A 1 94 ? -3.928 1.830 20.985 1.00 95.62 94 ARG A CA 1
ATOM 696 C C . ARG A 1 94 ? -2.706 1.657 21.887 1.00 95.62 94 ARG A C 1
ATOM 698 O O . ARG A 1 94 ? -2.839 1.434 23.085 1.00 95.62 94 ARG A O 1
ATOM 705 N N . ASN A 1 95 ? -1.524 1.817 21.297 1.00 94.81 95 ASN A N 1
ATOM 706 C CA . ASN A 1 95 ? -0.211 1.763 21.947 1.00 94.81 95 ASN A CA 1
ATOM 707 C C . ASN A 1 95 ? 0.724 2.918 21.511 1.00 94.81 95 ASN A C 1
ATOM 709 O O . ASN A 1 95 ? 1.942 2.785 21.492 1.00 94.81 95 ASN A O 1
ATOM 713 N N . GLY A 1 96 ? 0.162 4.049 21.078 1.00 93.38 96 GLY A N 1
ATOM 714 C CA . GLY A 1 96 ? 0.928 5.228 20.662 1.00 93.38 96 GLY A CA 1
ATOM 715 C C . GLY A 1 96 ? 0.495 5.789 19.312 1.00 93.38 96 GLY A C 1
ATOM 716 O O . GLY A 1 96 ? -0.555 5.430 18.770 1.00 93.38 96 GLY A O 1
ATOM 717 N N . TRP A 1 97 ? 1.315 6.683 18.760 1.00 92.75 97 TRP A N 1
ATOM 718 C CA . TRP A 1 97 ? 0.921 7.524 17.627 1.00 92.75 97 TRP A CA 1
ATOM 719 C C . TRP A 1 97 ? 0.575 6.736 16.357 1.00 92.75 97 TRP A C 1
ATOM 721 O O . TRP A 1 97 ? -0.454 6.990 15.740 1.00 92.75 97 TRP A O 1
ATOM 731 N N . PHE A 1 98 ? 1.363 5.719 15.999 1.00 94.06 98 PHE A N 1
ATOM 732 C CA . PHE A 1 98 ? 1.084 4.902 14.810 1.00 94.06 98 PHE A CA 1
ATOM 733 C C . PHE A 1 98 ? -0.232 4.125 14.925 1.00 94.06 98 PHE A C 1
ATOM 735 O O . PHE A 1 98 ? -0.999 4.073 13.970 1.00 94.06 98 PHE A O 1
ATOM 742 N N . SER A 1 99 ? -0.557 3.592 16.105 1.00 95.06 99 SER A N 1
ATOM 743 C CA . SER A 1 99 ? -1.860 2.950 16.330 1.00 95.06 99 SER A CA 1
ATOM 744 C C . SER A 1 99 ? -3.026 3.947 16.362 1.00 95.06 99 SER A C 1
ATOM 746 O O . SER A 1 99 ? -4.136 3.609 15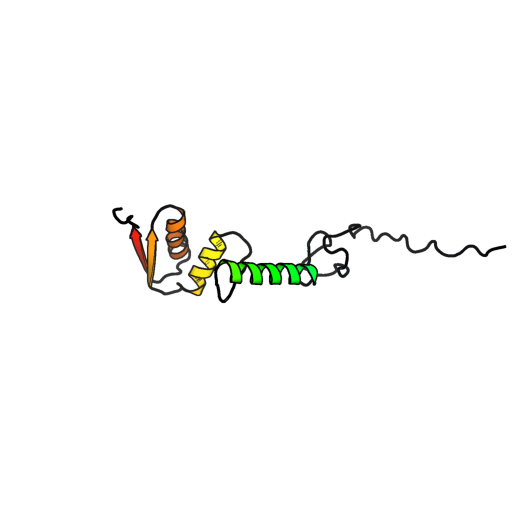.964 1.00 95.06 99 SER A O 1
ATOM 748 N N . TYR A 1 100 ? -2.780 5.198 16.770 1.00 96.44 100 TYR A N 1
ATOM 749 C CA . TYR A 1 100 ? -3.764 6.280 16.685 1.00 96.44 100 TYR A CA 1
ATOM 750 C C . TYR A 1 100 ? -4.101 6.654 15.230 1.00 96.44 100 TYR A C 1
ATOM 752 O O . TYR A 1 100 ? -5.237 7.044 14.949 1.00 96.44 100 TYR A O 1
ATOM 760 N N . ARG A 1 101 ? -3.181 6.448 14.276 1.00 97.44 101 ARG A N 1
ATOM 761 C CA . ARG A 1 101 ? -3.460 6.679 12.845 1.00 97.44 101 ARG A CA 1
ATOM 7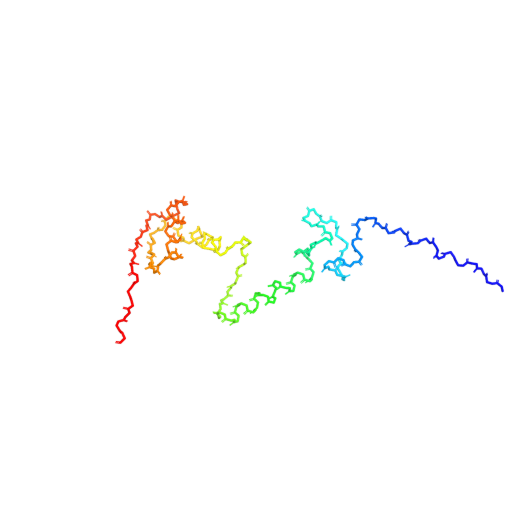62 C C . ARG A 1 101 ? -4.662 5.877 12.343 1.00 97.44 101 ARG A C 1
ATOM 764 O O . ARG A 1 101 ? -5.399 6.392 11.514 1.00 97.44 101 ARG A O 1
ATOM 771 N N . TRP A 1 102 ? -4.914 4.675 12.871 1.00 97.88 102 TRP A N 1
ATOM 772 C CA . TRP A 1 102 ? -6.105 3.895 12.509 1.00 97.88 102 TRP A CA 1
ATOM 773 C C . TRP A 1 102 ? -7.400 4.632 12.834 1.00 97.88 102 TRP A C 1
ATOM 775 O O . TRP A 1 102 ? -8.264 4.746 11.972 1.00 97.88 102 TRP A O 1
ATOM 785 N N . THR A 1 103 ? -7.524 5.184 14.043 1.00 97.12 103 THR A N 1
ATOM 786 C CA . THR A 1 103 ? -8.704 5.983 14.398 1.00 97.12 103 THR A CA 1
ATOM 787 C C . THR A 1 103 ? -8.831 7.233 13.540 1.00 97.12 103 THR A C 1
ATOM 789 O O . THR A 1 103 ? -9.926 7.509 13.070 1.00 97.12 103 THR A O 1
ATOM 792 N N . GLN A 1 104 ? -7.721 7.922 13.240 1.00 97.19 104 GLN A N 1
ATOM 793 C CA . GLN A 1 104 ? -7.760 9.084 12.345 1.00 97.19 104 GLN A CA 1
ATOM 794 C C . GLN A 1 104 ? -8.297 8.714 10.960 1.00 97.19 104 GLN A C 1
ATOM 796 O O . GLN A 1 104 ? -9.198 9.374 10.461 1.00 97.19 104 GLN A O 1
ATOM 801 N N . ILE A 1 105 ? -7.778 7.641 10.360 1.00 98.06 105 ILE A N 1
ATOM 802 C CA . ILE A 1 105 ? -8.210 7.164 9.041 1.00 98.06 105 ILE A CA 1
ATOM 803 C C . ILE A 1 105 ? -9.701 6.803 9.053 1.00 98.06 105 ILE A C 1
ATOM 805 O O . ILE A 1 105 ? -10.444 7.217 8.164 1.00 98.06 105 ILE A O 1
ATOM 809 N N . LEU A 1 106 ? -10.148 6.043 10.057 1.00 98.12 106 LEU A N 1
ATOM 810 C CA . LEU A 1 106 ? -11.527 5.558 10.135 1.00 98.12 106 LEU A CA 1
ATOM 811 C C . LEU A 1 106 ? -12.536 6.692 10.344 1.00 98.12 106 LEU A C 1
ATOM 813 O O . LEU A 1 106 ? -13.578 6.697 9.689 1.00 98.12 106 LEU A O 1
ATOM 817 N N . GLU A 1 107 ? -12.224 7.636 11.234 1.00 95.25 107 GLU A N 1
ATOM 818 C CA . GLU A 1 107 ? -13.094 8.765 11.573 1.00 95.25 107 GLU A CA 1
ATOM 819 C C . GLU A 1 107 ? -13.103 9.814 10.459 1.00 95.25 107 GLU A C 1
ATOM 821 O O . GLU A 1 107 ? -14.167 10.199 9.980 1.00 95.25 107 GLU A O 1
ATOM 826 N N . GLN A 1 108 ? -11.925 10.236 9.992 1.00 96.69 108 GLN A N 1
ATOM 827 C CA . GLN A 1 108 ? -11.808 11.291 8.986 1.00 96.69 108 GLN A CA 1
ATOM 828 C C . GLN A 1 108 ? -12.302 10.836 7.610 1.00 96.69 108 GLN A C 1
ATOM 830 O O . GLN A 1 108 ? -12.840 11.636 6.850 1.00 96.69 108 GLN A O 1
ATOM 835 N N . GLY A 1 109 ? -12.151 9.547 7.297 1.00 95.94 109 GLY A N 1
AT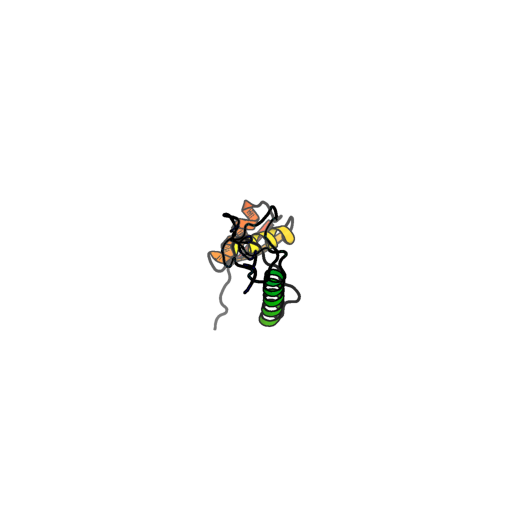OM 836 C CA . GLY A 1 109 ? -12.676 8.961 6.071 1.00 95.94 109 GLY A CA 1
ATOM 837 C C . GLY A 1 109 ? -14.157 8.575 6.133 1.00 95.94 109 GLY A C 1
ATOM 838 O O . GLY A 1 109 ? -14.673 8.117 5.114 1.00 95.94 109 GLY A O 1
ATOM 839 N N . GLY A 1 110 ? -14.825 8.690 7.292 1.00 97.12 110 GLY A N 1
ATOM 840 C CA . GLY A 1 110 ? -16.201 8.210 7.479 1.00 97.12 110 GLY A CA 1
ATOM 841 C C . GLY A 1 110 ? -16.368 6.724 7.134 1.00 97.12 110 GLY A C 1
ATOM 842 O O . GLY A 1 110 ? -17.379 6.330 6.557 1.00 97.12 110 GLY A O 1
ATOM 843 N N . ILE A 1 111 ? -15.340 5.913 7.405 1.00 98.12 111 ILE A N 1
ATOM 844 C CA . ILE A 1 111 ? -15.235 4.543 6.887 1.00 98.12 111 ILE A CA 1
ATOM 845 C C . ILE A 1 111 ? -16.035 3.578 7.768 1.00 98.12 111 ILE A C 1
ATOM 847 O O . ILE A 1 111 ? -16.912 2.865 7.283 1.00 98.12 111 ILE A O 1
ATOM 851 N N . ALA A 1 112 ? -15.744 3.532 9.068 1.00 97.75 112 ALA A N 1
ATOM 852 C CA . ALA A 1 112 ? -16.393 2.598 9.987 1.00 97.75 112 ALA A CA 1
ATOM 853 C C . ALA A 1 112 ? -17.763 3.104 10.456 1.00 97.75 112 ALA A C 1
ATOM 855 O O . ALA A 1 112 ? -17.977 4.299 10.633 1.00 97.75 112 ALA A O 1
ATOM 856 N N . LYS A 1 113 ? -18.674 2.171 10.755 1.00 97.75 113 LYS A N 1
ATOM 857 C CA . LYS A 1 113 ? -19.954 2.475 11.416 1.00 97.75 113 LYS A CA 1
ATOM 858 C C . LYS A 1 113 ? -19.750 2.916 12.867 1.00 97.75 113 LYS A C 1
ATOM 860 O O . LYS A 1 113 ? -20.479 3.767 13.362 1.00 97.75 113 LYS A O 1
ATOM 865 N N . SER A 1 114 ? -18.782 2.323 13.561 1.00 97.00 114 SER A N 1
ATOM 866 C CA . SER A 1 114 ? -18.303 2.806 14.859 1.00 97.00 114 SER A CA 1
ATOM 867 C C . SER A 1 114 ? -16.877 2.332 15.101 1.00 97.00 114 SER A C 1
ATOM 869 O O . SER A 1 114 ? -16.504 1.258 14.629 1.00 97.00 114 SER A O 1
ATOM 871 N N . CYS A 1 115 ? -16.115 3.075 15.903 1.00 97.00 115 CYS A N 1
ATOM 872 C CA . CYS A 1 115 ? -14.762 2.698 16.291 1.00 97.00 115 CYS A CA 1
ATOM 873 C C . CYS A 1 115 ? -14.600 2.722 17.816 1.00 97.00 115 CYS A C 1
ATOM 875 O O . CYS A 1 115 ? -14.646 3.778 18.440 1.00 97.00 115 CYS A O 1
ATOM 877 N N . THR A 1 116 ? -14.393 1.555 18.421 1.00 97.56 116 THR A N 1
ATOM 878 C CA . THR A 1 116 ? -14.081 1.418 19.849 1.00 97.56 116 THR A CA 1
ATOM 879 C C . THR A 1 116 ? -12.570 1.375 20.038 1.00 97.56 116 THR A C 1
ATOM 881 O O . THR A 1 116 ? -11.871 0.652 19.333 1.00 97.56 116 THR A O 1
ATOM 884 N N . VAL A 1 117 ? -12.043 2.128 21.001 1.00 97.06 117 VAL A N 1
ATOM 885 C CA . VAL A 1 117 ? -10.600 2.187 21.270 1.00 97.06 117 VAL A CA 1
ATOM 886 C C . VAL A 1 117 ? -10.291 1.511 22.594 1.00 97.06 117 VAL A C 1
ATOM 888 O O . VAL A 1 117 ? -10.878 1.860 23.615 1.00 97.06 117 VAL A O 1
ATOM 891 N N . LEU A 1 118 ? -9.332 0.588 22.584 1.00 96.62 118 LEU A N 1
ATOM 892 C CA . LEU A 1 118 ? -8.820 -0.068 23.784 1.00 96.62 118 LEU A CA 1
ATOM 893 C C . LEU A 1 118 ? -7.337 0.259 23.948 1.00 96.62 118 LEU A C 1
ATOM 895 O O . LEU A 1 118 ? -6.555 0.082 23.018 1.00 96.62 118 LEU A O 1
ATOM 899 N N . GLN A 1 119 ? -6.938 0.728 25.127 1.00 94.94 119 GLN A N 1
ATOM 900 C CA . GLN A 1 119 ? -5.531 0.995 25.419 1.00 94.94 119 GLN A CA 1
ATOM 901 C C . GLN A 1 119 ? -4.794 -0.327 25.666 1.00 94.94 119 GLN A C 1
ATOM 903 O O . GLN A 1 119 ? -5.195 -1.104 26.535 1.00 94.94 119 GLN A O 1
ATOM 908 N N . ALA A 1 120 ? -3.705 -0.567 24.936 1.00 90.38 120 ALA A N 1
ATOM 909 C CA . ALA A 1 120 ? -2.830 -1.703 25.189 1.00 90.38 120 ALA A CA 1
ATOM 910 C C . ALA A 1 120 ? -2.179 -1.559 26.572 1.00 90.38 120 ALA A C 1
ATOM 912 O O . ALA A 1 120 ? -1.654 -0.498 26.914 1.00 90.38 120 ALA A O 1
ATOM 913 N N . ARG A 1 121 ? -2.207 -2.631 27.365 1.00 86.31 121 ARG A N 1
ATOM 914 C CA . ARG A 1 121 ? -1.460 -2.743 28.622 1.00 86.31 121 ARG A CA 1
ATOM 915 C C . ARG A 1 121 ? -0.468 -3.889 28.460 1.00 86.31 121 ARG A C 1
ATOM 917 O O . ARG A 1 121 ? -0.850 -4.942 27.957 1.00 86.31 121 ARG A O 1
ATOM 924 N N . GLY A 1 122 ? 0.791 -3.671 28.835 1.00 77.19 122 GLY A N 1
ATOM 925 C CA . GLY A 1 122 ? 1.764 -4.760 28.903 1.00 77.19 122 GLY A CA 1
ATOM 926 C C . GLY A 1 122 ? 1.333 -5.767 29.967 1.00 77.19 122 GLY A C 1
ATOM 927 O O . GLY A 1 122 ? 0.832 -5.368 31.020 1.00 77.19 122 GLY A O 1
ATOM 928 N N . SER A 1 123 ? 1.497 -7.058 29.694 1.00 75.94 123 SER A N 1
ATOM 929 C CA . SER A 1 123 ? 1.345 -8.078 30.730 1.00 75.94 123 SER A CA 1
ATOM 930 C C . SER A 1 123 ? 2.423 -7.867 31.801 1.00 75.94 123 SER A C 1
ATOM 932 O O . SER A 1 123 ? 3.554 -7.540 31.431 1.00 75.94 123 SER A O 1
ATOM 934 N N . PRO A 1 124 ? 2.116 -8.036 33.101 1.00 67.00 124 PRO A N 1
ATOM 935 C CA . PRO A 1 124 ? 3.156 -8.095 34.121 1.00 67.00 124 PRO A CA 1
ATOM 936 C C . PRO A 1 124 ? 4.120 -9.226 33.754 1.00 67.00 124 PRO A C 1
ATOM 938 O O . PRO A 1 124 ? 3.667 -10.332 33.450 1.00 67.00 124 PRO A O 1
ATOM 941 N N . CYS A 1 125 ? 5.412 -8.910 33.696 1.00 47.09 125 CYS A N 1
ATOM 942 C CA . CYS A 1 125 ? 6.482 -9.892 33.558 1.00 47.09 125 CYS A CA 1
ATOM 943 C C . CYS A 1 125 ? 6.574 -10.782 34.799 1.00 47.09 125 CYS A C 1
ATOM 945 O O . CYS A 1 125 ? 6.383 -10.240 35.914 1.00 47.09 125 CYS A O 1
#

pLDDT: mean 86.95, std 18.8, range [37.03, 98.69]

Foldseek 3Di:
DDDPDPPPPDPPPVVFADPQAPCNVWDQDPDPPDGSNDDDCPTPVNVVVVVVVFVVVCVVVVHPGDDDDPDDVLVVLLVCLQVPAAAAEEEQEDDDDVSVSNVVSCVVVVGHVYYHYDYDDDDDD